Protein AF-Q8EUU1-F1 (afdb_monomer_lite)

Sequence (115 aa):
MVKTHMLKLVVDLAKKVTNVEFEDLQLNEDKKAGSVFVKFELEQDMSEKITLALVYKELKEMRTEFRTDISELKTDVAQLKVDVAELKTDVAQLKVDVAAIKACPTIQKELKIAQ

Organism: Malacoplasma penetrans (strain HF-2) (NCBI:txid272633)

Foldseek 3Di:
DVVVVVVVVVQVVLCVVQVDDDDDDDQDDDPPPNDRDDPPPPPPVVVVVSVVSVVVVVVVVVVVVVVVVVVVVVVVVVVVVVVVVVVVVVVVVVVVVVVVVCVDPVVVVVVVVVD

Radius of gyration: 37.39 Å; chains: 1; bounding box: 65×20×109 Å

pLDDT: mean 72.42, std 24.16, range [30.02, 98.81]

Structure (mmCIF, N/CA/C/O backbone):
data_AF-Q8EUU1-F1
#
_entry.id   AF-Q8EUU1-F1
#
loop_
_atom_site.group_PDB
_atom_site.id
_atom_site.type_symbol
_atom_site.label_atom_id
_atom_site.label_alt_id
_atom_site.label_comp_id
_atom_site.label_asym_id
_atom_site.label_entity_id
_atom_site.label_seq_id
_atom_site.pdbx_PDB_ins_code
_atom_site.Cartn_x
_atom_site.Cartn_y
_atom_site.Cartn_z
_atom_site.occupancy
_atom_site.B_iso_or_equiv
_atom_site.auth_seq_id
_atom_site.auth_comp_id
_atom_site.auth_asym_id
_atom_site.auth_atom_id
_atom_site.pdbx_PDB_model_num
ATOM 1 N N . MET A 1 1 ? 39.648 -4.927 -38.381 1.00 51.81 1 MET A N 1
ATOM 2 C CA . MET A 1 1 ? 39.206 -6.170 -37.709 1.00 51.81 1 MET A CA 1
ATOM 3 C C . MET A 1 1 ? 38.527 -5.901 -36.360 1.00 51.81 1 MET A C 1
ATOM 5 O O . MET A 1 1 ? 37.360 -6.236 -36.229 1.00 51.81 1 MET A O 1
ATOM 9 N N . VAL A 1 2 ? 39.177 -5.223 -35.399 1.00 40.84 2 VAL A N 1
ATOM 10 C CA . VAL A 1 2 ? 38.591 -4.908 -34.067 1.00 40.84 2 VAL A CA 1
ATOM 11 C C . VAL A 1 2 ? 37.309 -4.066 -34.153 1.00 40.84 2 VAL A C 1
ATOM 13 O O . VAL A 1 2 ? 36.309 -4.384 -33.518 1.00 40.84 2 VAL A O 1
ATOM 16 N N . LYS A 1 3 ? 37.304 -3.036 -35.008 1.00 43.28 3 LYS A N 1
ATOM 17 C CA . LYS A 1 3 ? 36.148 -2.145 -35.208 1.00 43.28 3 LYS A CA 1
ATOM 18 C C . LYS A 1 3 ? 34.906 -2.891 -35.714 1.00 43.28 3 LYS A C 1
ATOM 20 O O . LYS A 1 3 ? 33.807 -2.640 -35.244 1.00 43.28 3 LYS A O 1
ATOM 25 N N . THR A 1 4 ? 35.097 -3.850 -36.618 1.00 43.53 4 THR A N 1
ATOM 26 C CA . THR A 1 4 ? 34.037 -4.708 -37.171 1.00 43.53 4 THR A CA 1
ATOM 27 C C . THR A 1 4 ? 33.464 -5.651 -36.113 1.00 43.53 4 THR A C 1
ATOM 29 O O . THR A 1 4 ? 32.262 -5.887 -36.075 1.00 43.53 4 THR A O 1
ATOM 32 N N . HIS A 1 5 ? 34.322 -6.160 -35.228 1.00 48.53 5 HIS A N 1
ATOM 33 C CA . HIS A 1 5 ? 33.915 -7.053 -34.149 1.00 48.53 5 HIS A CA 1
ATOM 34 C C . HIS A 1 5 ? 33.105 -6.318 -33.075 1.00 48.53 5 HIS A C 1
ATOM 36 O O . HIS A 1 5 ? 32.051 -6.800 -32.674 1.00 48.53 5 HIS A O 1
ATOM 42 N N . MET A 1 6 ? 33.538 -5.113 -32.678 1.00 49.19 6 MET A N 1
ATOM 43 C CA . MET A 1 6 ? 32.746 -4.259 -31.785 1.00 49.19 6 MET A CA 1
ATOM 44 C C . MET A 1 6 ? 31.390 -3.899 -32.391 1.00 49.19 6 MET A C 1
ATOM 46 O O . MET A 1 6 ? 30.387 -3.932 -31.689 1.00 49.19 6 MET A O 1
ATOM 50 N N . LEU A 1 7 ? 31.342 -3.600 -33.693 1.00 50.47 7 LEU A N 1
ATOM 51 C CA . LEU A 1 7 ? 30.093 -3.255 -34.371 1.00 50.47 7 LEU A CA 1
ATOM 52 C C . LEU A 1 7 ? 29.083 -4.404 -34.323 1.00 50.47 7 LEU A C 1
ATOM 54 O O . LEU A 1 7 ? 27.914 -4.189 -34.021 1.00 50.47 7 LEU A O 1
ATOM 58 N N . LYS A 1 8 ? 29.558 -5.633 -34.549 1.00 60.06 8 LYS A N 1
ATOM 59 C CA . LYS A 1 8 ? 28.739 -6.840 -34.430 1.00 60.06 8 LYS A CA 1
ATOM 60 C C . LYS A 1 8 ? 28.222 -7.031 -33.004 1.00 60.06 8 LYS A C 1
ATOM 62 O O . LYS A 1 8 ? 27.036 -7.267 -32.822 1.00 60.06 8 LYS A O 1
ATOM 67 N N . LEU A 1 9 ? 29.080 -6.821 -32.004 1.00 57.78 9 LEU A N 1
ATOM 68 C CA . LEU A 1 9 ? 28.707 -6.936 -30.594 1.00 57.78 9 LEU A CA 1
ATOM 69 C C . LEU A 1 9 ? 27.601 -5.945 -30.195 1.00 57.78 9 LEU A C 1
ATOM 71 O O . LEU A 1 9 ? 26.667 -6.308 -29.486 1.00 57.78 9 LEU A O 1
ATOM 75 N N . VAL A 1 10 ? 27.700 -4.698 -30.664 1.00 54.97 10 VAL A N 1
ATOM 76 C CA . VAL A 1 10 ? 26.714 -3.642 -30.382 1.00 54.97 10 VAL A CA 1
ATOM 77 C C . VAL A 1 10 ? 25.382 -3.933 -31.076 1.00 54.97 10 VAL A C 1
ATOM 79 O O . VAL A 1 10 ? 24.330 -3.778 -30.461 1.00 54.97 10 VAL A O 1
ATOM 82 N N . VAL A 1 11 ? 25.413 -4.406 -32.324 1.00 57.69 11 VAL A N 1
ATOM 83 C CA . VAL A 1 11 ? 24.208 -4.801 -33.073 1.00 57.69 11 VAL A CA 1
ATOM 84 C C . VAL A 1 11 ? 23.518 -6.001 -32.421 1.00 57.69 11 VAL A C 1
ATOM 86 O O . VAL A 1 11 ? 22.299 -5.992 -32.254 1.00 57.69 11 VAL A O 1
ATOM 89 N N . ASP A 1 12 ? 24.284 -7.010 -32.006 1.00 66.06 12 ASP A N 1
ATOM 90 C CA . ASP A 1 12 ? 23.751 -8.196 -31.332 1.00 66.06 12 ASP A CA 1
ATOM 91 C C . ASP A 1 12 ? 23.138 -7.830 -29.967 1.00 66.06 12 ASP A C 1
ATOM 93 O O . ASP A 1 12 ? 22.062 -8.319 -29.611 1.00 66.06 12 ASP A O 1
ATOM 97 N N . LEU A 1 13 ? 23.771 -6.910 -29.227 1.00 61.84 13 LEU A N 1
ATOM 98 C CA . LEU A 1 13 ? 23.231 -6.382 -27.974 1.00 61.84 13 LEU A CA 1
ATOM 99 C C . LEU A 1 13 ? 21.936 -5.588 -28.203 1.00 61.84 13 LEU A C 1
ATOM 101 O O . LEU A 1 13 ? 20.971 -5.785 -27.468 1.00 61.84 13 LEU A O 1
ATOM 105 N N . ALA A 1 14 ? 21.880 -4.747 -29.241 1.00 54.38 14 ALA A N 1
ATOM 106 C CA . ALA A 1 14 ? 20.688 -3.978 -29.588 1.00 54.38 14 ALA A CA 1
ATOM 107 C C . ALA A 1 14 ? 19.505 -4.894 -29.937 1.00 54.38 14 ALA A C 1
ATOM 109 O O . ALA A 1 14 ? 18.436 -4.742 -29.352 1.00 54.38 14 ALA A O 1
ATOM 110 N N . LYS A 1 15 ? 19.716 -5.906 -30.791 1.00 63.69 15 LYS A N 1
ATOM 111 C CA . LYS A 1 15 ? 18.696 -6.916 -31.136 1.00 63.69 15 LYS A CA 1
ATOM 112 C C . LYS A 1 15 ? 18.153 -7.634 -29.896 1.00 63.69 15 LYS A C 1
ATOM 114 O O . LYS A 1 15 ? 16.943 -7.805 -29.764 1.00 63.69 15 LYS A O 1
ATOM 119 N N . LYS A 1 16 ? 19.036 -8.005 -28.959 1.00 60.88 16 LYS A N 1
ATOM 120 C CA . LYS A 1 16 ? 18.665 -8.681 -27.704 1.00 60.88 16 LYS A CA 1
ATOM 121 C C . LYS A 1 16 ? 17.862 -7.785 -26.754 1.00 60.88 16 LYS A C 1
ATOM 123 O O . LYS A 1 16 ? 17.017 -8.285 -26.019 1.00 60.88 16 LYS A O 1
ATOM 128 N N . VAL A 1 17 ? 18.138 -6.481 -26.741 1.00 52.69 17 VAL A N 1
ATOM 129 C CA . VAL A 1 17 ? 17.468 -5.522 -25.850 1.00 52.69 17 VAL A CA 1
ATOM 130 C C . VAL A 1 17 ? 16.121 -5.060 -26.413 1.00 52.69 17 VAL A C 1
ATOM 132 O O . VAL A 1 17 ? 15.196 -4.850 -25.628 1.00 52.69 17 VAL A O 1
ATOM 135 N N . THR A 1 18 ? 15.989 -4.911 -27.737 1.00 46.06 18 THR A N 1
ATOM 136 C CA . THR A 1 18 ? 14.799 -4.312 -28.369 1.00 46.06 18 THR A CA 1
ATOM 137 C C . THR A 1 18 ? 13.817 -5.317 -28.969 1.00 46.06 18 THR A C 1
ATOM 139 O O . THR A 1 18 ? 12.663 -4.952 -29.174 1.00 46.06 18 THR A O 1
ATOM 142 N N . ASN A 1 19 ? 14.224 -6.569 -29.215 1.00 50.16 19 ASN A N 1
ATOM 143 C CA . ASN A 1 19 ? 13.396 -7.603 -29.855 1.00 50.16 19 ASN A CA 1
ATOM 144 C C . ASN A 1 19 ? 12.900 -7.215 -31.272 1.00 50.16 19 ASN A C 1
ATOM 146 O O . ASN A 1 19 ? 11.849 -7.677 -31.712 1.00 50.16 19 ASN A O 1
ATOM 150 N N . VAL A 1 20 ? 13.647 -6.348 -31.971 1.00 40.91 20 VAL A N 1
ATOM 151 C CA . VAL A 1 20 ? 13.354 -5.852 -33.329 1.00 40.91 20 VAL A CA 1
ATOM 152 C C . VAL A 1 20 ? 14.510 -6.211 -34.272 1.00 40.91 20 VAL A C 1
ATOM 154 O O . VAL A 1 20 ? 15.676 -5.967 -33.950 1.00 40.91 20 VAL A O 1
ATOM 157 N N . GLU A 1 21 ? 14.198 -6.781 -35.440 1.00 43.47 21 GLU A N 1
ATOM 158 C CA . GLU A 1 21 ? 15.168 -7.020 -36.514 1.00 43.47 21 GLU A CA 1
ATOM 159 C C . GLU A 1 21 ? 15.436 -5.708 -37.272 1.00 43.47 21 GLU A C 1
ATOM 161 O O . GLU A 1 21 ? 14.539 -5.128 -37.874 1.00 43.47 21 GLU A O 1
ATOM 166 N N . PHE A 1 22 ? 16.669 -5.197 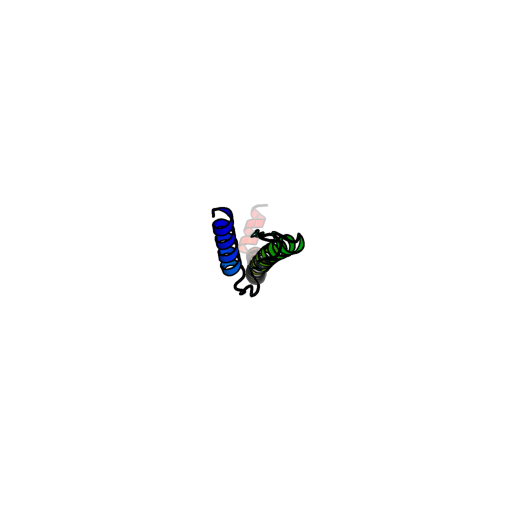-37.205 1.00 42.53 22 PHE A N 1
ATOM 167 C CA . PHE A 1 22 ? 17.101 -4.043 -37.999 1.00 42.53 22 PHE A CA 1
ATOM 168 C C . PHE A 1 22 ? 17.493 -4.528 -39.401 1.00 42.53 22 PHE A C 1
ATOM 170 O O . PHE A 1 22 ? 18.508 -5.216 -39.535 1.00 42.53 22 PHE A O 1
ATOM 177 N N . GLU A 1 23 ? 16.691 -4.205 -40.418 1.00 41.62 23 GLU A N 1
ATOM 178 C CA . GLU A 1 23 ? 16.828 -4.781 -41.765 1.00 41.62 23 GLU A CA 1
ATOM 179 C C . GLU A 1 23 ? 17.921 -4.172 -42.666 1.00 41.62 23 GLU A C 1
ATOM 181 O O . GLU A 1 23 ? 18.280 -4.827 -43.635 1.00 41.62 23 GLU A O 1
ATOM 186 N N . ASP A 1 24 ? 18.564 -3.037 -42.359 1.00 39.31 24 ASP A N 1
ATOM 187 C CA . ASP A 1 24 ? 19.535 -2.443 -43.304 1.00 39.31 24 ASP A CA 1
ATOM 188 C C . ASP A 1 24 ? 20.919 -2.126 -42.705 1.00 39.31 24 ASP A C 1
ATOM 190 O O . ASP A 1 24 ? 21.167 -1.074 -42.119 1.00 39.31 24 ASP A O 1
ATOM 194 N N . LEU A 1 25 ? 21.869 -3.041 -42.938 1.00 38.81 25 LEU A N 1
ATOM 195 C CA . LEU A 1 25 ? 23.322 -2.819 -42.878 1.00 38.81 25 LEU A CA 1
ATOM 196 C C . LEU A 1 25 ? 23.917 -3.235 -44.233 1.00 38.81 25 LEU A C 1
ATOM 198 O O . LEU A 1 25 ? 24.344 -4.377 -44.396 1.00 38.81 25 LEU A O 1
ATOM 202 N N . GLN A 1 26 ? 23.930 -2.340 -45.223 1.00 42.91 26 GLN A N 1
ATOM 203 C CA . GLN A 1 26 ? 24.484 -2.654 -46.549 1.00 42.91 26 GLN A CA 1
ATOM 204 C C . GLN A 1 26 ? 25.927 -2.145 -46.722 1.00 42.91 26 GLN A C 1
ATOM 206 O O . GLN A 1 26 ? 26.244 -0.988 -46.449 1.00 42.91 26 GLN A O 1
ATOM 211 N N . LEU A 1 27 ? 26.808 -3.040 -47.189 1.00 39.41 27 LEU A N 1
ATOM 212 C CA . LEU A 1 27 ? 28.183 -2.775 -47.632 1.00 39.41 27 LEU A CA 1
ATOM 213 C C . LEU A 1 27 ? 28.155 -2.349 -49.109 1.00 39.41 27 LEU A C 1
ATOM 215 O O . LEU A 1 27 ? 27.788 -3.163 -49.949 1.00 39.41 27 LEU A O 1
ATOM 219 N N . ASN A 1 28 ? 28.589 -1.130 -49.443 1.00 42.50 28 ASN A N 1
ATOM 220 C CA . ASN A 1 28 ? 28.735 -0.698 -50.840 1.00 42.50 28 ASN A CA 1
ATOM 221 C C . ASN A 1 28 ? 30.207 -0.408 -51.178 1.00 42.50 28 ASN A C 1
ATOM 223 O O . ASN A 1 28 ? 30.851 0.410 -50.523 1.00 42.50 28 ASN A O 1
ATOM 227 N N . GLU A 1 29 ? 30.734 -1.073 -52.210 1.00 39.47 29 GLU A N 1
ATOM 228 C CA . GLU A 1 29 ? 32.062 -0.808 -52.779 1.00 39.47 29 GLU A CA 1
ATOM 229 C C . GLU A 1 29 ? 32.010 0.398 -53.732 1.00 39.47 29 GLU A C 1
ATOM 231 O O . GLU A 1 29 ? 31.295 0.370 -54.737 1.00 39.47 29 GLU A O 1
ATOM 236 N N . ASP A 1 30 ? 32.799 1.445 -53.470 1.00 42.03 30 ASP A N 1
ATOM 237 C CA . ASP A 1 30 ? 32.993 2.531 -54.436 1.00 42.03 30 ASP A CA 1
ATOM 238 C C . ASP A 1 30 ? 34.106 2.162 -55.436 1.00 42.03 30 ASP A C 1
ATOM 240 O O . ASP A 1 30 ? 35.303 2.160 -55.126 1.00 42.03 30 ASP A O 1
ATOM 244 N N . LYS A 1 31 ? 33.699 1.837 -56.670 1.00 46.94 31 LYS A N 1
ATOM 245 C CA . LYS A 1 31 ? 34.572 1.345 -57.751 1.00 46.94 31 LYS A CA 1
ATOM 246 C C . LYS A 1 31 ? 35.590 2.375 -58.265 1.00 46.94 31 LYS A C 1
ATOM 248 O O . LYS A 1 31 ? 36.456 2.002 -59.052 1.00 46.94 31 LYS A O 1
ATOM 253 N N . LYS A 1 32 ? 35.512 3.652 -57.863 1.00 47.28 32 LYS A N 1
ATOM 254 C CA . LYS A 1 32 ? 36.412 4.715 -58.359 1.00 47.28 32 LYS A CA 1
ATOM 255 C C . LYS A 1 32 ? 37.682 4.929 -57.534 1.00 47.28 32 LYS A C 1
ATOM 257 O O . LYS A 1 32 ? 38.633 5.491 -58.069 1.00 47.28 32 LYS A O 1
ATOM 262 N N . ALA A 1 33 ? 37.721 4.494 -56.275 1.00 39.84 33 ALA A N 1
ATOM 263 C CA . ALA A 1 33 ? 38.838 4.789 -55.369 1.00 39.84 33 ALA A CA 1
ATOM 264 C C . ALA A 1 33 ? 39.596 3.550 -54.867 1.00 39.84 33 ALA A C 1
ATOM 266 O O . ALA A 1 33 ? 40.564 3.704 -54.126 1.00 39.84 33 ALA A O 1
ATOM 267 N N . GLY A 1 34 ? 39.168 2.331 -55.230 1.00 35.19 34 GLY A N 1
ATOM 268 C CA . GLY A 1 34 ? 39.790 1.094 -54.732 1.00 35.19 34 GLY A CA 1
ATOM 269 C C . GLY A 1 34 ? 39.867 1.040 -53.200 1.00 35.19 34 GLY A C 1
ATOM 270 O O . GLY A 1 34 ? 40.781 0.437 -52.645 1.00 35.19 34 GLY A O 1
ATOM 271 N N . SER A 1 35 ? 38.946 1.726 -52.520 1.00 30.02 35 SER A N 1
ATOM 272 C CA . SER A 1 35 ? 38.981 1.959 -51.084 1.00 30.02 35 SER A CA 1
ATOM 273 C C . SER A 1 35 ? 37.665 1.522 -50.462 1.00 30.02 35 SER A C 1
ATOM 275 O O . SER A 1 35 ? 36.593 2.028 -50.796 1.00 30.02 35 SER A O 1
ATOM 277 N N . VAL A 1 36 ? 37.765 0.570 -49.537 1.00 36.34 36 VAL A N 1
ATOM 278 C CA . VAL A 1 36 ? 36.651 0.088 -48.722 1.00 36.34 36 VAL A CA 1
ATOM 279 C C . VAL A 1 36 ? 36.458 1.073 -47.571 1.00 36.34 36 VAL A C 1
ATOM 281 O O . VAL A 1 36 ? 37.067 0.945 -46.508 1.00 36.34 36 VAL A O 1
ATOM 284 N N . PHE A 1 37 ? 35.625 2.087 -47.781 1.00 33.66 37 PHE A N 1
ATOM 285 C CA . PHE A 1 37 ? 35.211 2.983 -46.708 1.00 33.66 37 PHE A CA 1
ATOM 286 C C . PHE A 1 37 ? 33.963 2.421 -46.030 1.00 33.66 37 PHE A C 1
ATOM 288 O O . PHE A 1 37 ? 32.912 2.278 -46.647 1.00 33.66 37 PHE A O 1
ATOM 295 N N . VAL A 1 38 ? 34.052 2.144 -44.728 1.00 39.41 38 VAL A N 1
ATOM 296 C CA . VAL A 1 38 ? 32.841 2.041 -43.911 1.00 39.41 38 VAL A CA 1
ATOM 297 C C . VAL A 1 38 ? 32.329 3.463 -43.730 1.00 39.41 38 VAL A C 1
ATOM 299 O O . VAL A 1 38 ? 32.971 4.253 -43.032 1.00 39.41 38 VAL A O 1
ATOM 302 N N . LYS A 1 39 ? 31.198 3.802 -44.352 1.00 38.44 39 LYS A N 1
ATOM 303 C CA . LYS A 1 39 ? 30.493 5.052 -44.065 1.00 38.44 39 LYS A CA 1
ATOM 304 C C . LYS A 1 39 ? 29.956 4.957 -42.630 1.00 38.44 39 LYS A C 1
ATOM 306 O O . LYS A 1 39 ? 28.876 4.438 -42.389 1.00 38.44 39 LYS A O 1
ATOM 311 N N . PHE A 1 40 ? 30.761 5.380 -41.656 1.00 38.53 40 PHE A N 1
ATOM 312 C CA . PHE A 1 40 ? 30.298 5.653 -40.296 1.00 38.53 40 PHE A CA 1
ATOM 313 C C . PHE A 1 40 ? 29.623 7.024 -40.304 1.00 38.53 40 PHE A C 1
ATOM 315 O O . PHE A 1 40 ? 30.146 7.990 -39.761 1.00 38.53 40 PHE A O 1
ATOM 322 N N . GLU A 1 41 ? 28.455 7.106 -40.922 1.00 38.12 41 GLU A N 1
ATOM 323 C CA . GLU A 1 41 ? 27.435 7.998 -40.392 1.00 38.12 41 GLU A CA 1
ATOM 324 C C . GLU A 1 41 ? 26.769 7.204 -39.271 1.00 38.12 41 GLU A C 1
ATOM 326 O O . GLU A 1 41 ? 25.769 6.521 -39.457 1.00 38.12 41 GLU A O 1
ATOM 331 N N . LEU A 1 42 ? 27.363 7.247 -38.076 1.00 41.28 42 LEU A N 1
ATOM 332 C CA . LEU A 1 42 ? 26.507 7.205 -36.898 1.00 41.28 42 LEU A CA 1
ATOM 333 C C . LEU A 1 42 ? 25.782 8.550 -36.934 1.00 41.28 42 LEU A C 1
ATOM 335 O O . LEU A 1 42 ? 26.274 9.520 -36.362 1.00 41.28 42 LEU A O 1
ATOM 339 N N . GLU A 1 43 ? 24.712 8.653 -37.728 1.00 40.03 43 GLU A N 1
ATOM 340 C CA . GLU A 1 43 ? 23.865 9.841 -37.708 1.00 40.03 43 GLU A CA 1
ATOM 341 C C . GLU A 1 43 ? 23.487 10.076 -36.243 1.00 40.03 43 GLU A C 1
ATOM 343 O O . GLU A 1 43 ? 23.100 9.137 -35.542 1.00 40.03 43 GLU A O 1
ATOM 348 N N . GLN A 1 44 ? 23.656 11.308 -35.760 1.00 44.12 44 GLN A N 1
ATOM 349 C CA . GLN A 1 44 ? 23.267 11.734 -34.409 1.00 44.12 44 GLN A CA 1
ATOM 350 C C . GLN A 1 44 ? 21.882 11.172 -34.014 1.00 44.12 44 GLN A C 1
ATOM 352 O O . GLN A 1 44 ? 21.693 10.693 -32.896 1.00 44.12 44 GLN A O 1
ATOM 357 N N . ASP A 1 45 ? 20.981 11.108 -34.999 1.00 48.94 45 ASP A N 1
ATOM 358 C CA . ASP A 1 45 ? 19.635 10.532 -34.958 1.00 48.94 45 ASP A CA 1
ATOM 359 C C . ASP A 1 45 ? 19.570 9.072 -34.453 1.00 48.94 45 ASP A C 1
ATOM 361 O O . ASP A 1 45 ? 18.697 8.723 -33.660 1.00 48.94 45 ASP A O 1
ATOM 365 N N . MET A 1 46 ? 20.517 8.199 -34.814 1.00 50.34 46 MET A N 1
ATOM 366 C CA . MET A 1 46 ? 20.521 6.802 -34.349 1.00 50.34 46 MET A CA 1
ATOM 367 C C . MET A 1 46 ? 20.967 6.666 -32.888 1.00 50.34 46 MET A C 1
ATOM 369 O O . MET A 1 46 ? 20.454 5.808 -32.166 1.00 50.34 46 MET A O 1
ATOM 373 N N . SER A 1 47 ? 21.881 7.524 -32.421 1.00 52.53 47 SER A N 1
ATOM 374 C CA . SER A 1 47 ? 22.261 7.582 -31.001 1.00 52.53 47 SER A CA 1
ATOM 375 C C . SER A 1 47 ? 21.100 8.086 -30.139 1.00 52.53 47 SER A C 1
ATOM 377 O O . SER A 1 47 ? 20.854 7.557 -29.052 1.00 52.53 47 SER A O 1
ATOM 379 N N . GLU A 1 48 ? 20.357 9.079 -30.629 1.00 62.25 48 GLU A N 1
ATOM 380 C CA . GLU A 1 48 ? 19.163 9.607 -29.964 1.00 62.25 48 GLU A CA 1
ATOM 381 C C . GLU A 1 48 ? 18.033 8.571 -29.919 1.00 62.25 48 GLU A C 1
ATOM 383 O O . GLU A 1 48 ? 17.463 8.339 -28.852 1.00 62.25 48 GLU A O 1
ATOM 388 N N . LYS A 1 49 ? 17.768 7.863 -31.025 1.00 59.72 49 LYS A N 1
ATOM 389 C CA . LYS A 1 49 ? 16.766 6.783 -31.083 1.00 59.72 49 LYS A CA 1
ATOM 390 C C . LYS A 1 49 ? 17.079 5.627 -30.134 1.00 59.72 49 LYS A C 1
ATOM 392 O O . LYS A 1 49 ? 16.175 5.145 -29.450 1.00 59.72 49 LYS A O 1
ATOM 397 N N . ILE A 1 50 ? 18.342 5.195 -30.054 1.00 68.94 50 ILE A N 1
ATOM 398 C CA . ILE A 1 50 ? 18.770 4.153 -29.102 1.00 68.94 50 ILE A CA 1
ATOM 399 C C . ILE A 1 50 ? 18.584 4.640 -27.660 1.00 68.94 50 ILE A C 1
ATOM 401 O O . ILE A 1 50 ? 18.048 3.905 -26.831 1.00 68.94 50 ILE A O 1
ATOM 405 N N . THR A 1 51 ? 18.963 5.886 -27.366 1.00 71.50 51 THR A N 1
ATOM 406 C CA . THR A 1 51 ? 18.802 6.474 -26.028 1.00 71.50 51 THR A CA 1
ATOM 407 C C . THR A 1 51 ? 17.324 6.569 -25.636 1.00 71.50 51 THR A C 1
ATOM 409 O O . THR A 1 51 ? 16.947 6.147 -24.545 1.00 71.50 51 THR A O 1
ATOM 412 N N . LEU A 1 52 ? 16.458 7.036 -26.540 1.00 74.50 52 LEU A N 1
ATOM 413 C CA . LEU A 1 52 ? 15.017 7.137 -26.305 1.00 74.50 52 LEU A CA 1
ATOM 414 C C . LEU A 1 52 ? 14.367 5.765 -26.072 1.00 74.50 52 LEU A C 1
ATOM 416 O O . LEU A 1 52 ? 13.501 5.640 -25.209 1.00 74.50 52 LEU A O 1
ATOM 420 N N . ALA A 1 53 ? 14.790 4.729 -26.803 1.00 72.62 53 ALA A N 1
ATOM 421 C CA . ALA A 1 53 ? 14.292 3.368 -26.614 1.00 72.62 53 ALA A CA 1
ATOM 422 C C . ALA A 1 53 ? 14.640 2.803 -25.225 1.00 72.62 53 ALA A C 1
ATOM 424 O O . ALA A 1 53 ? 13.794 2.162 -24.597 1.00 72.62 53 ALA A O 1
ATOM 425 N N . LEU A 1 54 ? 15.854 3.068 -24.727 1.00 75.69 54 LEU A N 1
ATOM 426 C CA . LEU A 1 54 ? 16.269 2.674 -23.377 1.00 75.69 54 LEU A CA 1
ATOM 427 C C . LEU A 1 54 ? 15.459 3.417 -22.308 1.00 75.69 54 LEU A C 1
ATOM 429 O O . LEU A 1 54 ? 14.879 2.778 -21.433 1.00 75.69 54 LEU A O 1
ATOM 433 N N . VAL A 1 55 ? 15.318 4.739 -22.445 1.00 78.88 55 VAL A N 1
ATOM 434 C CA . VAL A 1 55 ? 14.506 5.558 -21.530 1.00 78.88 55 VAL A CA 1
ATOM 435 C C . VAL A 1 55 ? 13.042 5.108 -21.536 1.00 78.88 55 VAL A C 1
ATOM 437 O O . VAL A 1 55 ? 12.427 4.983 -20.481 1.00 78.88 55 VAL A O 1
ATOM 440 N N . TYR A 1 56 ? 12.463 4.801 -22.701 1.00 75.44 56 TYR A N 1
ATOM 441 C CA . TYR A 1 56 ? 11.094 4.286 -22.785 1.00 75.44 56 TYR A CA 1
ATOM 442 C C . TYR A 1 56 ? 10.936 2.947 -22.059 1.00 75.44 56 TYR A C 1
ATOM 444 O O . TYR A 1 56 ? 9.919 2.729 -21.396 1.00 75.44 56 TYR A O 1
ATOM 452 N N . LYS A 1 57 ? 11.923 2.049 -22.171 1.00 79.50 57 LYS A N 1
ATOM 453 C CA . LYS A 1 57 ? 11.915 0.768 -21.461 1.00 79.50 57 LYS A CA 1
ATOM 454 C C . LYS A 1 57 ? 11.921 0.980 -19.946 1.00 79.50 57 LYS A C 1
ATOM 456 O O . LYS A 1 57 ? 11.037 0.447 -19.280 1.00 79.50 57 LYS A O 1
ATOM 461 N N . GLU A 1 58 ? 12.832 1.803 -19.433 1.00 84.75 58 GLU A N 1
ATOM 462 C CA . GLU A 1 58 ? 12.916 2.125 -18.002 1.00 84.75 58 GLU A CA 1
ATOM 463 C C . GLU A 1 58 ? 11.627 2.785 -17.494 1.00 84.75 58 GLU A C 1
ATOM 465 O O . GLU A 1 58 ? 11.062 2.365 -16.486 1.00 84.75 58 GLU A O 1
ATOM 470 N N . LEU A 1 59 ? 11.084 3.759 -18.233 1.00 87.81 59 LEU A N 1
ATOM 471 C CA . LEU A 1 59 ? 9.813 4.403 -17.887 1.00 87.81 59 LEU A CA 1
ATOM 472 C C . LEU A 1 59 ? 8.638 3.420 -17.904 1.00 87.81 59 LEU A C 1
ATOM 474 O O . LEU A 1 59 ? 7.727 3.516 -17.081 1.00 87.81 59 LEU A O 1
ATOM 478 N N . LYS A 1 60 ? 8.627 2.469 -18.842 1.00 85.81 60 LYS A N 1
ATOM 479 C CA . LYS A 1 60 ? 7.596 1.430 -18.918 1.00 85.81 60 LYS A CA 1
ATOM 480 C C . LYS A 1 60 ? 7.684 0.475 -17.729 1.00 85.81 60 LYS A C 1
ATOM 482 O O . LYS A 1 60 ? 6.634 0.097 -17.203 1.00 85.81 60 LYS A O 1
ATOM 487 N N . GLU A 1 61 ? 8.889 0.091 -17.322 1.00 90.56 61 GLU A N 1
ATOM 488 C CA . GLU A 1 61 ? 9.147 -0.754 -16.151 1.00 90.56 61 GLU A CA 1
ATOM 489 C C . GLU A 1 61 ? 8.741 -0.026 -14.862 1.00 90.56 61 GLU A C 1
ATOM 491 O O . GLU A 1 61 ? 7.863 -0.518 -14.154 1.00 90.56 61 GLU A O 1
ATOM 496 N N . MET A 1 62 ? 9.215 1.205 -14.651 1.00 93.06 62 MET A N 1
ATOM 497 C CA . MET A 1 62 ? 8.850 2.056 -13.509 1.00 93.06 62 MET A CA 1
ATOM 498 C C . MET A 1 62 ? 7.337 2.295 -13.413 1.00 93.06 62 MET A C 1
ATOM 500 O O . MET A 1 62 ? 6.739 2.187 -12.346 1.00 93.06 62 MET A O 1
ATOM 504 N N . ARG A 1 63 ? 6.663 2.563 -14.541 1.00 94.88 63 ARG A N 1
ATOM 505 C CA . ARG A 1 63 ? 5.196 2.690 -14.576 1.00 94.88 63 ARG A CA 1
ATOM 506 C C . ARG A 1 63 ? 4.502 1.401 -14.129 1.00 94.88 63 ARG A C 1
ATOM 508 O O . ARG A 1 63 ? 3.407 1.454 -13.573 1.00 94.88 63 ARG A O 1
ATOM 515 N N . THR A 1 64 ? 5.083 0.248 -14.448 1.00 94.38 64 THR A N 1
ATOM 516 C CA . THR A 1 64 ? 4.519 -1.055 -14.078 1.00 94.38 64 THR A CA 1
ATOM 517 C C . THR A 1 64 ? 4.691 -1.303 -12.583 1.00 94.38 64 THR A C 1
ATOM 519 O O . THR A 1 64 ? 3.718 -1.681 -11.941 1.00 94.38 64 THR A O 1
ATOM 522 N N . GLU A 1 65 ? 5.865 -0.996 -12.031 1.00 97.19 65 GLU A N 1
ATOM 523 C CA . GLU A 1 65 ? 6.152 -1.050 -10.592 1.00 97.19 65 GLU A CA 1
ATOM 524 C C . GLU A 1 65 ? 5.211 -0.135 -9.797 1.00 97.19 65 GLU A C 1
ATOM 526 O O . GLU A 1 65 ? 4.440 -0.617 -8.972 1.00 97.19 65 GLU A O 1
ATOM 531 N N . PHE A 1 66 ? 5.102 1.146 -10.168 1.00 97.62 66 PHE A N 1
ATOM 532 C CA . PHE A 1 66 ? 4.170 2.071 -9.512 1.00 97.62 66 PHE A CA 1
ATOM 533 C C . PHE A 1 66 ? 2.711 1.622 -9.578 1.00 97.62 66 PHE A C 1
ATOM 535 O O . PHE A 1 66 ? 1.923 1.908 -8.676 1.00 97.62 66 PHE A O 1
ATOM 542 N N . ARG A 1 67 ? 2.304 0.926 -10.644 1.00 97.19 67 ARG A N 1
ATOM 543 C CA . ARG A 1 67 ? 0.941 0.392 -10.728 1.00 97.19 67 ARG A CA 1
ATOM 544 C C . ARG A 1 67 ? 0.711 -0.717 -9.700 1.00 97.19 67 ARG A C 1
ATOM 546 O O . ARG A 1 67 ? -0.399 -0.800 -9.165 1.00 97.19 67 ARG A O 1
ATOM 553 N N . THR A 1 68 ? 1.718 -1.548 -9.455 1.00 97.94 68 THR A N 1
ATOM 554 C CA . THR A 1 68 ? 1.689 -2.584 -8.419 1.00 97.94 68 THR A CA 1
ATOM 555 C C . THR A 1 68 ? 1.605 -1.937 -7.042 1.00 97.94 68 THR A C 1
ATOM 557 O O . THR A 1 68 ? 0.616 -2.171 -6.351 1.00 97.94 68 THR A O 1
ATOM 560 N N . ASP A 1 69 ? 2.509 -1.009 -6.723 1.00 98.31 69 ASP A N 1
ATOM 561 C CA . ASP A 1 69 ? 2.541 -0.313 -5.428 1.00 98.31 69 ASP A CA 1
ATOM 562 C C . ASP A 1 69 ? 1.214 0.394 -5.119 1.00 98.31 69 ASP A C 1
ATOM 564 O O . ASP A 1 69 ? 0.661 0.289 -4.026 1.00 98.31 69 ASP A O 1
ATOM 568 N N . ILE A 1 70 ? 0.631 1.086 -6.107 1.00 98.50 70 ILE A N 1
ATOM 569 C CA . ILE A 1 70 ? -0.674 1.748 -5.951 1.00 98.50 70 ILE A CA 1
ATOM 570 C C . ILE A 1 70 ? -1.792 0.727 -5.690 1.00 98.50 70 ILE A C 1
ATOM 572 O O . ILE A 1 70 ? -2.768 1.041 -5.006 1.00 98.50 70 ILE A O 1
ATOM 576 N N . SER A 1 71 ? -1.703 -0.472 -6.266 1.00 98.12 71 SER A N 1
ATOM 577 C CA . SER A 1 71 ? -2.710 -1.522 -6.072 1.00 98.12 71 SER A CA 1
ATOM 578 C C . SER A 1 71 ? -2.601 -2.154 -4.682 1.00 98.12 71 SER A C 1
ATOM 580 O O . SER A 1 71 ? -3.629 -2.382 -4.041 1.00 98.12 71 SER A O 1
ATOM 582 N N . GLU A 1 72 ? -1.381 -2.364 -4.190 1.00 98.50 72 GLU A N 1
ATOM 583 C CA . GLU A 1 72 ? -1.112 -2.808 -2.818 1.00 98.50 72 GLU A CA 1
ATOM 584 C C . GLU A 1 72 ? -1.595 -1.761 -1.810 1.00 98.50 72 GLU A C 1
ATOM 586 O O . GLU A 1 72 ? -2.443 -2.061 -0.972 1.00 98.50 72 GLU A O 1
ATOM 591 N N . LEU A 1 73 ? -1.225 -0.490 -1.999 1.00 98.75 73 LEU A N 1
ATOM 592 C CA . LEU A 1 73 ? -1.666 0.606 -1.134 1.00 98.75 73 LEU A CA 1
ATOM 593 C C . LEU A 1 73 ? -3.197 0.741 -1.083 1.00 98.75 73 LEU A C 1
ATOM 595 O O . LEU A 1 73 ? -3.770 1.039 -0.036 1.00 98.75 73 LEU A O 1
ATOM 599 N N . LYS A 1 74 ? -3.896 0.521 -2.204 1.00 98.50 74 LYS A N 1
ATOM 600 C CA . LYS A 1 74 ? -5.370 0.504 -2.218 1.00 98.50 74 LYS A CA 1
ATOM 601 C C . LYS A 1 74 ? -5.944 -0.616 -1.355 1.00 98.50 74 LYS A C 1
ATOM 603 O O . LYS A 1 74 ? -6.984 -0.404 -0.732 1.00 98.50 74 LYS A O 1
ATOM 608 N N . THR A 1 75 ? -5.293 -1.774 -1.346 1.00 98.50 75 THR A N 1
ATOM 609 C CA . THR A 1 75 ? -5.694 -2.929 -0.537 1.00 98.50 75 THR A CA 1
ATOM 610 C C . THR A 1 75 ? -5.481 -2.631 0.943 1.00 98.50 75 THR A C 1
ATOM 612 O O . THR A 1 75 ? -6.426 -2.748 1.721 1.00 98.50 75 THR A O 1
ATOM 615 N N . ASP A 1 76 ? -4.310 -2.113 1.311 1.00 98.69 76 ASP A N 1
ATOM 616 C CA . ASP A 1 76 ? -3.994 -1.730 2.691 1.00 98.69 76 ASP A CA 1
ATOM 617 C C . ASP A 1 76 ? -4.955 -0.658 3.217 1.00 98.69 76 ASP A C 1
ATOM 619 O O . ASP A 1 76 ? -5.495 -0.765 4.316 1.00 98.69 76 ASP A O 1
ATOM 623 N N . VAL A 1 77 ? -5.253 0.363 2.406 1.00 98.75 77 VAL A N 1
ATOM 624 C CA . VAL A 1 77 ? -6.219 1.409 2.772 1.00 98.75 77 VAL A CA 1
ATOM 625 C C . VAL A 1 77 ? -7.639 0.850 2.918 1.00 98.75 77 VAL A C 1
ATOM 627 O O . VAL A 1 77 ? -8.407 1.349 3.743 1.00 98.75 77 VAL A O 1
ATOM 630 N N . ALA A 1 78 ? -8.025 -0.159 2.133 1.00 98.56 78 ALA A N 1
ATOM 631 C CA . ALA A 1 78 ? -9.315 -0.823 2.296 1.00 98.56 78 ALA A CA 1
ATOM 632 C C . ALA A 1 78 ? -9.378 -1.605 3.616 1.00 98.56 78 ALA A C 1
ATOM 634 O O . ALA A 1 78 ? -10.369 -1.470 4.333 1.00 98.56 78 ALA A O 1
ATOM 635 N N . GLN A 1 79 ? -8.312 -2.328 3.972 1.00 98.75 79 GLN A N 1
ATOM 636 C CA . GLN A 1 79 ? -8.223 -3.042 5.246 1.00 98.75 79 GLN A CA 1
ATOM 637 C C . GLN A 1 79 ? -8.254 -2.076 6.436 1.00 98.75 79 GLN A C 1
ATOM 639 O O . GLN A 1 79 ? -9.086 -2.225 7.325 1.00 98.75 79 GLN A O 1
ATOM 644 N N . LEU A 1 80 ? -7.471 -0.993 6.394 1.00 98.81 80 LEU A N 1
ATOM 645 C CA . LEU A 1 80 ? -7.483 0.040 7.436 1.00 98.81 80 LEU A CA 1
ATOM 646 C C . LEU A 1 80 ? -8.873 0.654 7.651 1.00 98.81 80 LEU A C 1
ATOM 648 O O . LEU A 1 80 ? -9.232 1.009 8.773 1.00 98.81 80 LEU A O 1
ATOM 652 N N . LYS A 1 81 ? -9.681 0.801 6.593 1.00 98.69 81 LYS A N 1
ATOM 653 C CA . LYS A 1 81 ? -11.065 1.284 6.733 1.00 98.69 81 LYS A CA 1
ATOM 654 C C . LYS A 1 81 ? -11.950 0.300 7.496 1.00 98.69 81 LYS A C 1
ATOM 656 O O . LYS A 1 81 ? -12.811 0.762 8.244 1.00 98.69 81 LYS A O 1
ATOM 661 N N . VAL A 1 82 ? -11.756 -1.004 7.295 1.00 98.69 82 VAL A N 1
ATOM 662 C CA . VAL A 1 82 ? -12.466 -2.060 8.033 1.00 98.69 82 VAL A CA 1
ATOM 663 C C . VAL A 1 82 ? -12.046 -2.026 9.497 1.00 98.69 82 VAL A C 1
ATOM 665 O O . VAL A 1 82 ? -12.901 -1.819 10.355 1.00 98.69 82 VAL A O 1
ATOM 668 N N . ASP A 1 83 ? -10.742 -2.070 9.770 1.00 98.75 83 ASP A N 1
ATOM 669 C CA . ASP A 1 83 ? -10.201 -2.073 11.133 1.00 98.75 83 ASP A CA 1
ATOM 670 C C . ASP A 1 83 ? -10.668 -0.839 11.928 1.00 98.75 83 ASP A C 1
ATOM 672 O O . ASP A 1 83 ? -11.076 -0.926 13.085 1.00 98.75 83 ASP A O 1
ATOM 676 N N . VAL A 1 84 ? -10.687 0.342 11.297 1.00 98.81 84 VAL A N 1
ATOM 677 C CA . VAL A 1 84 ? -11.184 1.576 11.930 1.00 98.81 84 VAL A CA 1
ATOM 678 C C . VAL A 1 84 ? -12.696 1.532 12.187 1.00 98.81 84 VAL A C 1
ATOM 680 O O . VAL A 1 84 ? -13.166 2.140 13.153 1.00 98.81 84 VAL A O 1
ATOM 683 N N . ALA A 1 85 ? -13.485 0.866 11.343 1.00 98.62 85 ALA A N 1
ATOM 684 C CA . ALA A 1 85 ? -14.921 0.701 11.572 1.00 98.62 85 ALA A CA 1
ATOM 685 C C . ALA A 1 85 ? -15.207 -0.265 12.735 1.00 98.62 85 ALA A C 1
ATOM 687 O O . ALA A 1 85 ? -16.082 0.018 13.560 1.00 98.62 85 ALA A O 1
ATOM 688 N N . GLU A 1 86 ? -14.436 -1.347 12.840 1.00 98.75 86 GLU A N 1
ATOM 689 C CA . GLU A 1 86 ? -14.484 -2.284 13.967 1.00 98.75 86 GLU A CA 1
ATOM 690 C C . GLU A 1 86 ? -14.097 -1.579 15.271 1.00 98.75 86 GLU A C 1
ATOM 692 O O . GLU A 1 86 ? -14.897 -1.533 16.204 1.00 98.75 86 GLU A O 1
ATOM 697 N N . LEU A 1 87 ? -12.968 -0.861 15.286 1.00 98.81 87 LEU A N 1
ATOM 698 C CA . LEU A 1 87 ? -12.535 -0.064 16.440 1.00 98.81 87 LEU A CA 1
ATOM 699 C C . LEU A 1 87 ? -13.586 0.956 16.895 1.00 98.81 87 LEU A C 1
ATOM 701 O O . LEU A 1 87 ? -13.781 1.169 18.093 1.00 98.81 87 LEU A O 1
ATOM 705 N N . LYS A 1 88 ? -14.287 1.612 15.961 1.00 98.69 88 LYS A N 1
ATOM 706 C CA . LYS A 1 88 ? -15.385 2.532 16.309 1.00 98.69 88 LYS A CA 1
ATOM 707 C C . LYS A 1 88 ? -16.532 1.813 17.018 1.00 98.69 88 LYS A C 1
ATOM 709 O O . LYS A 1 88 ? -17.121 2.395 17.930 1.00 98.69 88 LYS A O 1
ATOM 714 N N . THR A 1 89 ? -16.840 0.589 16.601 1.00 98.69 89 THR A N 1
ATOM 715 C CA . THR A 1 89 ? -17.885 -0.244 17.207 1.00 98.69 89 THR A CA 1
ATOM 716 C C . THR A 1 89 ? -17.475 -0.677 18.610 1.00 98.69 89 THR A C 1
ATOM 718 O O . THR A 1 89 ? -18.228 -0.447 19.556 1.00 98.69 89 THR A O 1
ATOM 721 N N . ASP A 1 90 ? -16.249 -1.171 18.775 1.00 98.75 90 ASP A N 1
ATOM 722 C CA . ASP A 1 90 ? -15.715 -1.582 20.075 1.00 98.75 90 ASP A CA 1
ATOM 723 C C . ASP A 1 90 ? -15.684 -0.417 21.066 1.00 98.75 90 ASP A C 1
ATOM 725 O O . ASP A 1 90 ? -16.130 -0.538 22.206 1.00 98.75 90 ASP A O 1
ATOM 729 N N . VAL A 1 91 ? -15.239 0.766 20.630 1.00 98.81 91 VAL A N 1
ATOM 730 C CA . VAL A 1 91 ? -15.234 1.970 21.474 1.00 98.81 91 VAL A CA 1
ATOM 731 C C . VAL A 1 91 ? -16.654 2.404 21.855 1.00 98.81 91 VAL A C 1
ATOM 733 O O . VAL A 1 91 ? -16.864 2.900 22.966 1.00 98.81 91 VAL A O 1
ATOM 736 N N . ALA A 1 92 ? -17.640 2.247 20.968 1.00 98.69 92 ALA A N 1
ATOM 737 C CA . ALA A 1 92 ? -19.035 2.527 21.297 1.00 98.69 92 ALA A CA 1
ATOM 738 C C . ALA A 1 92 ? -19.569 1.548 22.355 1.00 98.69 92 ALA A C 1
ATOM 740 O O . ALA A 1 92 ? -20.196 1.993 23.318 1.00 98.69 92 ALA A O 1
ATOM 741 N N . GLN A 1 93 ? -19.257 0.255 22.229 1.00 98.75 93 GLN A N 1
ATOM 742 C CA . GLN A 1 93 ? -19.636 -0.756 23.215 1.00 98.75 93 GLN A CA 1
ATOM 743 C C . GLN A 1 93 ? -18.953 -0.510 24.565 1.00 98.75 93 GLN A C 1
ATOM 745 O O . GLN A 1 93 ? -19.626 -0.455 25.590 1.00 98.75 93 GLN A O 1
ATOM 750 N N . LEU A 1 94 ? -17.651 -0.215 24.571 1.00 98.75 94 LEU A N 1
ATOM 751 C CA . LEU A 1 94 ? -16.917 0.138 25.788 1.00 98.75 94 LEU A CA 1
ATOM 752 C C . LEU A 1 94 ? -17.534 1.342 26.508 1.00 98.75 94 LEU A C 1
ATOM 754 O O . LEU A 1 94 ? -17.602 1.365 27.736 1.00 98.75 94 LEU A O 1
ATOM 758 N N . LYS A 1 95 ? -18.016 2.350 25.770 1.00 98.50 95 LYS A N 1
ATOM 759 C CA . LYS A 1 95 ? -18.734 3.484 26.374 1.00 98.50 95 LYS A CA 1
ATOM 760 C C . LYS A 1 95 ? -20.025 3.046 27.067 1.00 98.50 95 LYS A C 1
ATOM 762 O O . LYS A 1 95 ? -20.315 3.562 28.148 1.00 98.50 95 LYS A O 1
ATOM 767 N N . VAL A 1 96 ? -20.781 2.121 26.472 1.00 98.44 96 VAL A N 1
ATOM 768 C CA . VAL A 1 96 ? -21.995 1.547 27.077 1.00 98.44 96 VAL A CA 1
ATOM 769 C C . VAL A 1 96 ? -21.643 0.764 28.340 1.00 98.44 96 VAL A C 1
ATOM 771 O O . VAL A 1 96 ? -22.233 1.013 29.392 1.00 98.44 96 VAL A O 1
ATOM 774 N N . ASP A 1 97 ? -20.637 -0.104 28.271 1.00 98.25 97 ASP A N 1
ATOM 775 C CA . ASP A 1 97 ? -20.216 -0.941 29.395 1.00 98.25 97 ASP A CA 1
ATOM 776 C C . ASP A 1 97 ? -19.730 -0.086 30.573 1.00 98.25 97 ASP A C 1
ATOM 778 O O . ASP A 1 97 ? -20.152 -0.277 31.715 1.00 98.25 97 ASP A O 1
ATOM 782 N N . VAL A 1 98 ? -18.913 0.938 30.304 1.00 97.25 98 VAL A N 1
ATOM 783 C CA . VAL A 1 98 ? -18.448 1.884 31.330 1.00 97.25 98 VAL A CA 1
ATOM 784 C C . VAL A 1 98 ? -19.613 2.659 31.950 1.00 97.25 98 VAL A C 1
ATOM 786 O O . VAL A 1 98 ? -19.613 2.893 33.161 1.00 97.25 98 VAL A O 1
ATOM 789 N N . ALA A 1 99 ? -20.615 3.061 31.163 1.00 95.62 99 ALA A N 1
ATOM 790 C CA . ALA A 1 99 ? -21.806 3.720 31.696 1.00 95.62 99 ALA A CA 1
ATOM 791 C C . ALA A 1 99 ? -22.614 2.782 32.610 1.00 95.62 99 ALA A C 1
ATOM 793 O O . ALA A 1 99 ? -23.025 3.199 33.695 1.00 95.62 99 ALA A O 1
ATOM 794 N N . ALA A 1 100 ? -22.780 1.516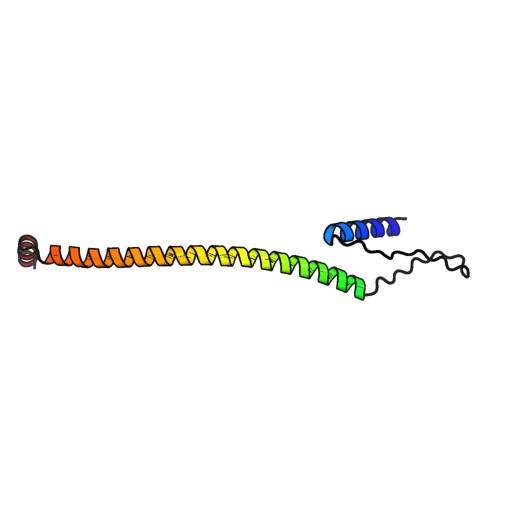 32.220 1.00 96.44 100 ALA A N 1
ATOM 795 C CA . ALA A 1 100 ? -23.460 0.505 33.026 1.00 96.44 100 ALA A CA 1
ATOM 796 C C . ALA A 1 100 ? -22.726 0.235 34.351 1.00 96.44 100 ALA A C 1
ATOM 798 O O . ALA A 1 100 ? -23.350 0.225 35.4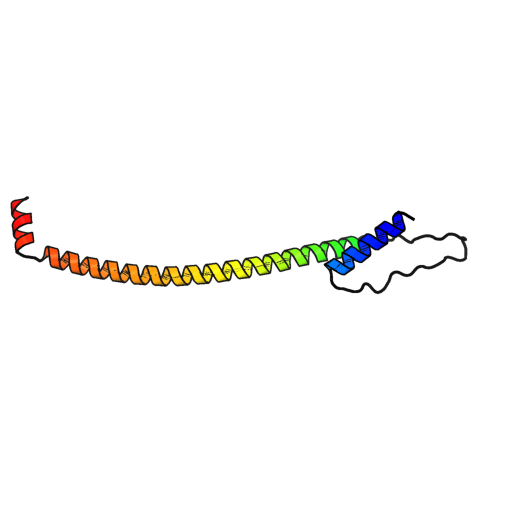13 1.00 96.44 100 ALA A O 1
ATOM 799 N N . ILE A 1 101 ? -21.394 0.112 34.318 1.00 95.88 101 ILE A N 1
ATOM 800 C CA . ILE A 1 101 ? -20.558 -0.036 35.520 1.00 95.88 101 ILE A CA 1
ATOM 801 C C . ILE A 1 101 ? -20.738 1.170 36.450 1.00 95.88 101 ILE A C 1
ATOM 803 O O . ILE A 1 101 ? -20.983 1.004 37.644 1.00 95.88 101 ILE A O 1
ATOM 807 N 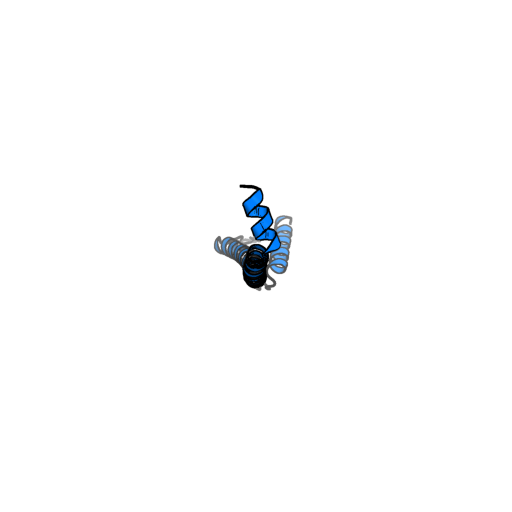N . LYS A 1 102 ? -20.692 2.396 35.9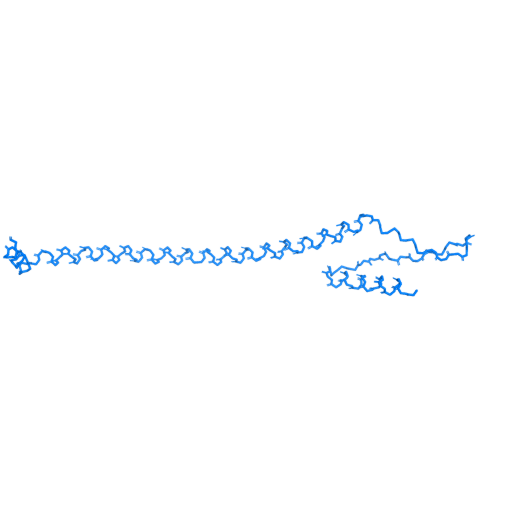15 1.00 90.62 102 LYS A N 1
ATOM 808 C CA . LYS A 1 102 ? -20.912 3.623 36.703 1.00 90.62 102 LYS A CA 1
ATOM 809 C C . LYS A 1 102 ? -22.325 3.727 37.288 1.00 90.62 102 LYS A C 1
ATOM 811 O O . LYS A 1 102 ? -22.517 4.408 38.296 1.00 90.62 102 LYS A O 1
ATOM 816 N N . ALA A 1 103 ? -23.315 3.078 36.681 1.00 92.31 103 ALA A N 1
ATOM 817 C CA . ALA A 1 103 ? -24.680 3.018 37.196 1.00 92.31 103 ALA A CA 1
ATOM 818 C C . ALA A 1 103 ? -24.861 1.981 38.325 1.00 92.31 103 ALA A C 1
ATOM 820 O O . ALA A 1 103 ? -25.887 1.998 39.004 1.00 92.31 103 ALA A O 1
ATOM 821 N N . CYS A 1 104 ? -23.884 1.094 38.552 1.00 95.50 104 CYS A N 1
ATOM 822 C CA . CYS A 1 104 ? -23.974 0.038 39.555 1.00 95.50 104 CYS A CA 1
ATOM 823 C C . CYS A 1 104 ? -24.088 0.619 40.987 1.00 95.50 104 CYS A C 1
ATOM 825 O O . CYS A 1 104 ? -23.187 1.343 41.425 1.00 95.50 104 CYS A O 1
ATOM 827 N N . PRO A 1 105 ? -25.149 0.298 41.760 1.00 92.56 105 PRO A N 1
ATOM 828 C CA . PRO A 1 105 ? -25.383 0.905 43.074 1.00 92.56 105 PRO A CA 1
ATOM 829 C C . PRO A 1 105 ? -24.291 0.635 44.114 1.00 92.56 105 PRO A C 1
ATOM 831 O O . PRO A 1 105 ? -24.044 1.484 44.968 1.00 92.56 105 PRO A O 1
ATOM 834 N N . THR A 1 106 ? -23.652 -0.536 44.078 1.00 94.06 106 THR A N 1
ATOM 835 C CA . THR A 1 106 ? -22.533 -0.869 44.975 1.00 94.06 106 THR A CA 1
ATOM 836 C C . THR A 1 106 ? -21.323 0.014 44.683 1.00 94.06 106 THR A C 1
ATOM 838 O O . THR A 1 106 ? -20.819 0.658 45.598 1.00 94.06 106 THR A O 1
ATOM 841 N N . ILE A 1 107 ? -20.948 0.158 43.408 1.00 91.75 107 ILE A N 1
ATOM 842 C CA . ILE A 1 107 ? -19.841 1.026 42.971 1.00 91.75 107 ILE A CA 1
ATOM 843 C C . ILE A 1 107 ? -20.118 2.494 43.318 1.00 91.75 107 ILE A C 1
ATOM 845 O O . ILE A 1 107 ? -19.246 3.189 43.833 1.00 91.75 107 ILE A O 1
ATOM 849 N N . GLN A 1 108 ? -21.343 2.980 43.094 1.00 92.31 108 GLN A N 1
ATOM 850 C CA . GLN A 1 108 ? -21.710 4.354 43.453 1.00 92.31 108 GLN A CA 1
ATOM 851 C C . GLN A 1 108 ? -21.620 4.626 44.957 1.00 9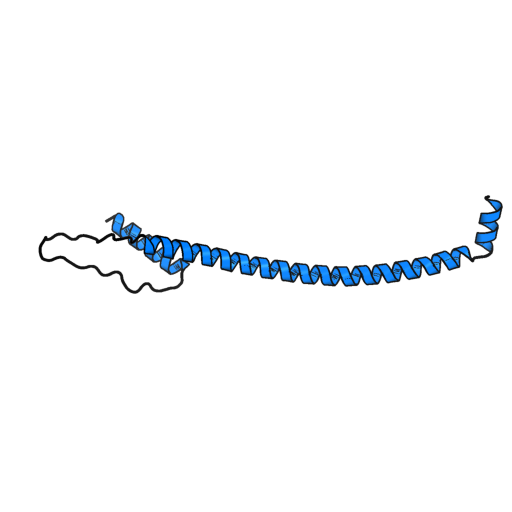2.31 108 GLN A C 1
ATOM 853 O O . GLN A 1 108 ? -21.277 5.740 45.352 1.00 92.31 108 GLN A O 1
ATOM 858 N N . LYS A 1 109 ? -21.954 3.640 45.797 1.00 89.44 109 LYS A N 1
ATOM 859 C CA . LYS A 1 109 ? -21.804 3.761 47.252 1.00 89.44 109 LYS A CA 1
ATOM 860 C C . LYS A 1 109 ? -20.331 3.850 47.638 1.00 89.44 109 LYS A C 1
ATOM 862 O O . LYS A 1 109 ? -19.981 4.750 48.389 1.00 89.44 109 LYS A O 1
ATOM 867 N N . GLU A 1 110 ? -19.483 2.979 47.098 1.00 86.56 110 GLU A N 1
ATOM 868 C CA . GLU A 1 110 ? -18.042 2.980 47.384 1.00 86.56 110 GLU A CA 1
ATOM 869 C C . GLU A 1 110 ? -17.361 4.283 46.946 1.00 86.56 110 GLU A C 1
ATOM 871 O O . GLU A 1 110 ? -16.625 4.878 47.731 1.00 86.56 110 GLU A O 1
ATOM 876 N N . LEU A 1 111 ? -17.670 4.796 45.747 1.00 82.25 111 LEU A N 1
ATOM 877 C CA . LEU A 1 111 ? -17.097 6.059 45.265 1.00 82.25 111 LEU A CA 1
ATOM 878 C C . LEU A 1 111 ? -17.451 7.254 46.161 1.00 82.25 111 LEU A C 1
ATOM 880 O O . LEU A 1 111 ? -16.612 8.121 46.375 1.00 82.25 111 LEU A O 1
ATOM 884 N N . LYS A 1 112 ? -18.684 7.303 46.684 1.00 82.00 112 LYS A N 1
ATOM 885 C CA . LYS A 1 112 ? -19.147 8.385 47.570 1.00 82.00 112 LYS A CA 1
ATOM 886 C C . LYS A 1 112 ? -18.531 8.337 48.969 1.00 82.00 112 LYS A C 1
ATOM 888 O O . LYS A 1 112 ? -18.573 9.342 49.660 1.00 82.00 112 LYS A O 1
ATOM 893 N N . ILE A 1 113 ? -18.022 7.184 49.403 1.00 65.06 113 ILE A N 1
ATOM 894 C CA . ILE A 1 113 ? -17.346 7.022 50.701 1.00 65.06 113 ILE A CA 1
ATOM 895 C C . ILE A 1 113 ? -15.858 7.407 50.590 1.00 65.06 113 ILE A C 1
ATOM 897 O O . ILE A 1 113 ? -15.232 7.731 51.595 1.00 65.06 113 ILE A O 1
ATOM 901 N N . ALA A 1 114 ? -15.295 7.385 49.376 1.00 61.22 114 ALA A N 1
ATOM 902 C CA . ALA A 1 114 ? -13.889 7.679 49.095 1.00 61.22 114 ALA A CA 1
ATOM 903 C C . ALA A 1 114 ? -13.586 9.154 48.733 1.00 61.22 114 ALA A C 1
ATOM 905 O O . ALA A 1 114 ? -12.419 9.480 48.513 1.00 61.22 114 ALA A O 1
ATOM 906 N N . GLN A 1 115 ? -14.602 10.021 48.638 1.00 59.44 115 GLN A N 1
ATOM 907 C CA . GLN A 1 115 ? -14.499 11.461 48.331 1.00 59.44 115 GLN A CA 1
ATOM 908 C C . GLN A 1 115 ? -14.856 12.303 49.554 1.00 59.44 115 GLN A C 1
ATOM 910 O O . GLN A 1 115 ? -14.218 13.366 49.722 1.00 59.44 115 GLN A O 1
#

Secondary structure (DSSP, 8-state):
-HHHHHHHHHHHHHHHHH-----------BTTTTB--------HHHHHHHHHHHHHHHHHHHHHHHHHHHHHHHHHHHHHHHHHHHHHHHHHHHHHHHHHHHH-HHHHHHHHH--